Protein AF-A0AAU9BXN5-F1 (afdb_monomer_lite)

pLDDT: mean 78.06, std 13.49, range [37.09, 92.94]

Foldseek 3Di:
DDPPPPPPPPLPLLVVVLVVCVVVVQAAAEEAPVSQVSNVVDDRHQYFHWDDDPLETDGPPPPTDPVNQDWDHFKYKAQAPSSVVSCCVQFNAAPDWDDRPNIIIGGHPVTGHGD

Organism: NCBI:txid1812935

Secondary structure (DSSP, 8-state):
---------TT-HHHHHHHHHHHTT--EEEEEHHHHHHHTTSTT-EEEEEEEETTEEEE--SS--GGGGSS---EEEESSHHHHHHHHHHH-S-SEEEEETTEEEEE-TT-----

Sequence (115 aa):
MATTKNIVNKNDITIELRDFLIKNKLQRGYASFWFASSVAGFSDINVAPFESYGDRFTPYNWLSKKEWYQKGANFLIADDVEQEEKAIKQFGQPDSTHKIQDKKVLIWKNGIDSL

Structure (mmCIF, N/CA/C/O backbone):
data_AF-A0AAU9BXN5-F1
#
_entry.id   AF-A0AAU9BXN5-F1
#
loop_
_atom_site.group_PDB
_atom_site.id
_atom_site.type_symbol
_atom_site.label_atom_id
_atom_site.label_alt_id
_atom_site.label_comp_id
_atom_site.label_asym_id
_atom_site.label_entity_id
_atom_site.label_seq_id
_atom_site.pdbx_PDB_ins_code
_atom_site.Cartn_x
_atom_site.Cartn_y
_atom_site.Cartn_z
_atom_site.occupancy
_atom_site.B_iso_or_equiv
_atom_site.auth_seq_id
_atom_site.auth_comp_id
_atom_site.auth_asym_id
_atom_site.auth_atom_id
_atom_site.pdbx_PDB_model_num
ATOM 1 N N . MET A 1 1 ? 15.501 1.089 37.802 1.00 37.09 1 MET A N 1
ATOM 2 C CA . MET A 1 1 ? 14.206 0.936 37.106 1.00 37.09 1 MET A CA 1
ATOM 3 C C . MET A 1 1 ? 14.006 2.172 36.244 1.00 37.09 1 MET A C 1
ATOM 5 O O . MET A 1 1 ? 13.713 3.227 36.787 1.00 37.09 1 MET A O 1
ATOM 9 N N . ALA A 1 2 ? 14.281 2.086 34.943 1.00 37.78 2 ALA A N 1
ATOM 10 C CA . ALA A 1 2 ? 14.047 3.189 34.015 1.00 37.78 2 ALA A CA 1
ATOM 11 C C . ALA A 1 2 ? 12.743 2.901 33.269 1.00 37.78 2 ALA A C 1
ATOM 13 O O . ALA A 1 2 ? 12.703 2.076 32.360 1.00 37.78 2 ALA A O 1
ATOM 14 N N . THR A 1 3 ? 11.658 3.529 33.711 1.00 41.38 3 THR A N 1
ATOM 15 C CA . THR A 1 3 ? 10.376 3.495 33.010 1.00 41.38 3 THR A CA 1
ATOM 16 C C . THR A 1 3 ? 10.466 4.483 31.856 1.00 41.38 3 THR A C 1
ATOM 18 O O . THR A 1 3 ? 10.145 5.662 32.011 1.00 41.38 3 THR A O 1
ATOM 21 N N . THR A 1 4 ? 10.954 4.033 30.702 1.00 44.59 4 THR A N 1
ATOM 22 C CA . THR A 1 4 ? 10.917 4.837 29.480 1.00 44.59 4 THR A CA 1
ATOM 23 C C . THR A 1 4 ? 9.458 4.965 29.057 1.00 44.59 4 THR A C 1
ATOM 25 O O . THR A 1 4 ? 8.898 4.086 28.406 1.00 44.59 4 THR A O 1
ATOM 28 N N . LYS A 1 5 ? 8.807 6.059 29.468 1.00 45.44 5 LYS A N 1
ATOM 29 C CA . LYS A 1 5 ? 7.590 6.531 28.808 1.00 45.44 5 LYS A CA 1
ATOM 30 C C . LYS A 1 5 ? 7.962 6.734 27.341 1.00 45.44 5 LYS A C 1
ATOM 32 O O . LYS A 1 5 ? 8.726 7.644 27.037 1.00 45.44 5 LYS A O 1
ATOM 37 N N . ASN A 1 6 ? 7.462 5.868 26.462 1.00 46.66 6 ASN A N 1
ATOM 38 C CA . ASN A 1 6 ? 7.463 6.101 25.023 1.00 46.66 6 ASN A CA 1
ATOM 39 C C . ASN A 1 6 ? 6.681 7.394 24.782 1.00 46.66 6 ASN A C 1
ATOM 41 O O . ASN A 1 6 ? 5.451 7.401 24.771 1.00 46.66 6 ASN A O 1
ATOM 45 N N . ILE A 1 7 ? 7.402 8.509 24.692 1.00 47.69 7 ILE A N 1
ATOM 46 C CA . ILE A 1 7 ? 6.850 9.779 24.250 1.00 47.69 7 ILE A CA 1
ATOM 47 C C . ILE A 1 7 ? 6.581 9.567 22.768 1.00 47.69 7 ILE A C 1
ATOM 49 O O . ILE A 1 7 ? 7.488 9.648 21.945 1.00 47.69 7 ILE A O 1
ATOM 53 N N . VAL A 1 8 ? 5.341 9.210 22.452 1.00 50.56 8 VAL A N 1
ATOM 54 C CA . VAL A 1 8 ? 4.848 9.173 21.083 1.00 50.56 8 VAL A CA 1
ATOM 55 C C . VAL A 1 8 ? 5.049 10.579 20.523 1.00 50.56 8 VAL A C 1
ATOM 57 O O . VAL A 1 8 ? 4.402 11.534 20.961 1.00 50.56 8 VAL A O 1
ATOM 60 N N . ASN A 1 9 ? 6.034 10.725 19.640 1.00 47.88 9 ASN A N 1
ATOM 61 C CA . ASN A 1 9 ? 6.384 12.004 19.054 1.00 47.88 9 ASN A CA 1
ATOM 62 C C . ASN A 1 9 ? 5.190 12.462 18.207 1.00 47.88 9 ASN A C 1
ATOM 64 O O . ASN A 1 9 ? 4.728 11.736 17.334 1.00 47.88 9 ASN A O 1
ATOM 68 N N . LYS A 1 10 ? 4.645 13.649 18.480 1.00 47.53 10 LYS A N 1
ATOM 69 C CA . LYS A 1 10 ? 3.429 14.156 17.816 1.00 47.53 10 LYS A CA 1
ATOM 70 C C . LYS A 1 10 ? 3.598 14.384 16.302 1.00 47.53 10 LYS A C 1
ATOM 72 O O . LYS A 1 10 ? 2.601 14.627 15.637 1.00 47.53 10 LYS A O 1
ATOM 77 N N . ASN A 1 11 ? 4.830 14.287 15.792 1.00 57.06 11 ASN A N 1
ATOM 78 C CA . ASN A 1 11 ? 5.205 14.368 14.376 1.00 57.06 11 ASN A CA 1
ATOM 79 C C . ASN A 1 11 ? 5.526 12.996 13.752 1.00 57.06 11 ASN A C 1
ATOM 81 O O . ASN A 1 11 ? 6.175 12.934 12.710 1.00 57.06 11 ASN A O 1
ATOM 85 N N . ASP A 1 12 ? 5.150 11.893 14.401 1.00 75.56 12 ASP A N 1
ATOM 86 C CA . ASP A 1 12 ? 5.404 10.564 13.857 1.00 75.56 12 ASP A CA 1
ATOM 87 C C . ASP A 1 12 ? 4.523 10.327 12.625 1.00 75.56 12 ASP A C 1
ATOM 89 O O . ASP A 1 12 ? 3.295 10.254 12.714 1.00 75.56 12 ASP A O 1
ATOM 93 N N . ILE A 1 13 ? 5.164 10.207 11.464 1.00 78.94 13 ILE A N 1
ATOM 94 C CA . ILE A 1 13 ? 4.508 9.984 10.174 1.00 78.94 13 ILE A CA 1
ATOM 95 C C . ILE A 1 13 ? 3.560 8.777 10.194 1.00 78.94 13 ILE A C 1
ATOM 97 O O . ILE A 1 13 ? 2.542 8.772 9.503 1.00 78.94 13 ILE A O 1
ATOM 101 N N . THR A 1 14 ? 3.844 7.777 11.034 1.00 77.31 14 THR A N 1
ATOM 102 C CA . THR A 1 14 ? 2.992 6.598 11.217 1.00 77.31 14 THR A CA 1
ATOM 103 C C . THR A 1 14 ? 1.624 6.978 11.776 1.00 77.31 14 THR A C 1
ATOM 105 O O . THR A 1 14 ? 0.618 6.402 11.371 1.00 77.31 14 THR A O 1
ATOM 108 N N . ILE A 1 15 ? 1.563 7.959 12.682 1.00 80.44 15 ILE A N 1
ATOM 109 C CA . ILE A 1 15 ? 0.317 8.417 13.310 1.00 80.44 15 ILE A CA 1
ATOM 110 C C . ILE A 1 15 ? -0.533 9.178 12.300 1.00 80.44 15 ILE A C 1
ATOM 112 O O . ILE A 1 15 ? -1.720 8.887 12.179 1.00 80.44 15 I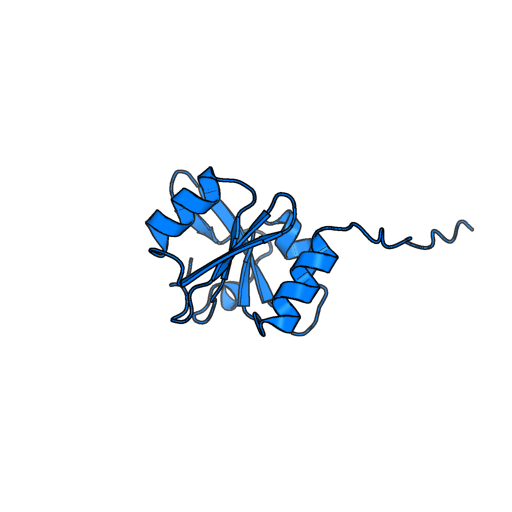LE A O 1
ATOM 116 N N . GLU A 1 16 ? 0.064 10.106 11.548 1.00 84.69 16 GLU A N 1
ATOM 117 C CA . GLU A 1 16 ? -0.662 10.882 10.536 1.00 84.69 16 GLU A CA 1
ATOM 118 C C . GLU A 1 16 ? -1.191 9.994 9.407 1.00 84.69 16 GLU A C 1
ATOM 120 O O . GLU A 1 16 ? -2.358 10.102 9.026 1.00 84.69 16 GLU A O 1
ATOM 125 N N . LEU A 1 17 ? -0.362 9.071 8.907 1.00 82.88 17 LEU A N 1
ATOM 126 C CA . LEU A 1 17 ? -0.794 8.082 7.922 1.00 82.88 17 LEU A CA 1
ATOM 127 C C . LEU A 1 17 ? -1.902 7.201 8.482 1.00 82.88 17 LEU A C 1
ATOM 129 O O . LEU A 1 17 ? -2.919 7.025 7.822 1.00 82.88 17 LEU A O 1
ATOM 133 N N . ARG A 1 18 ? -1.761 6.694 9.709 1.00 81.44 18 ARG A N 1
ATOM 134 C CA . ARG A 1 18 ? -2.808 5.901 10.362 1.00 81.44 18 ARG A CA 1
ATOM 135 C C . ARG A 1 18 ? -4.121 6.672 10.450 1.00 81.44 18 ARG A C 1
ATOM 137 O O . ARG A 1 18 ? -5.153 6.147 10.042 1.00 81.44 18 ARG A O 1
ATOM 144 N N . ASP A 1 19 ? -4.103 7.895 10.972 1.00 85.00 19 ASP A N 1
ATOM 145 C CA . ASP A 1 19 ? -5.315 8.702 11.130 1.00 85.00 19 ASP A CA 1
ATOM 146 C C . ASP A 1 19 ? -5.956 8.998 9.767 1.00 85.00 19 ASP A C 1
ATOM 148 O O . ASP A 1 19 ? -7.182 8.957 9.633 1.00 85.00 19 ASP A O 1
ATOM 152 N N . PHE A 1 20 ? -5.141 9.197 8.727 1.00 87.44 20 PHE A N 1
ATOM 153 C CA . PHE A 1 20 ? -5.615 9.290 7.353 1.00 87.44 20 PHE A CA 1
ATOM 154 C C . PHE A 1 20 ? -6.271 7.989 6.867 1.00 87.44 20 PHE A C 1
ATOM 156 O O . PHE A 1 20 ? -7.375 8.044 6.320 1.00 87.44 20 PHE A O 1
ATOM 163 N N . LEU A 1 21 ? -5.647 6.826 7.079 1.00 86.19 21 LEU A N 1
ATOM 164 C CA . LEU A 1 21 ? -6.203 5.528 6.680 1.00 86.19 21 LEU A CA 1
ATOM 165 C C . LEU A 1 21 ? -7.546 5.265 7.381 1.00 86.19 21 LEU A C 1
ATOM 167 O O . LEU A 1 21 ? -8.529 4.936 6.718 1.00 86.19 21 LEU A O 1
ATOM 171 N N . ILE A 1 22 ? -7.628 5.508 8.694 1.00 84.88 22 ILE A N 1
ATOM 172 C CA . ILE A 1 22 ? -8.861 5.354 9.485 1.00 84.88 22 ILE A CA 1
ATOM 173 C C . ILE A 1 22 ? -9.953 6.295 8.971 1.00 84.88 22 ILE A C 1
ATOM 175 O O . ILE A 1 22 ? -11.073 5.859 8.695 1.00 84.88 22 ILE A O 1
ATOM 179 N N . LYS A 1 23 ? -9.633 7.584 8.797 1.00 87.19 23 LYS A N 1
ATOM 180 C CA . LYS A 1 23 ? -10.587 8.600 8.329 1.00 87.19 23 LYS A CA 1
ATOM 181 C C . LYS A 1 23 ? -11.152 8.271 6.946 1.00 87.19 23 LYS A C 1
ATOM 183 O O . LYS A 1 23 ? -12.327 8.530 6.695 1.00 87.19 23 LYS A O 1
ATOM 188 N N . ASN A 1 24 ? -10.335 7.686 6.072 1.00 85.88 24 ASN A N 1
ATOM 189 C CA . ASN A 1 24 ? -10.728 7.291 4.720 1.00 85.88 24 ASN A CA 1
ATOM 190 C C . ASN A 1 24 ? -11.252 5.846 4.629 1.00 85.88 24 ASN A C 1
ATOM 192 O O . ASN A 1 24 ? -11.533 5.378 3.528 1.00 85.88 24 ASN A O 1
ATOM 196 N N . LYS A 1 25 ? -11.419 5.145 5.763 1.00 85.25 25 LYS A N 1
ATOM 197 C CA . LYS A 1 25 ? -11.872 3.742 5.828 1.00 85.25 25 LYS A CA 1
ATOM 198 C C . LYS A 1 25 ? -11.009 2.790 4.983 1.00 85.25 25 LYS A C 1
ATOM 200 O O . LYS A 1 25 ? -11.505 1.826 4.403 1.00 85.25 25 LYS A O 1
ATOM 205 N N . LEU A 1 26 ? -9.711 3.068 4.916 1.00 85.69 26 LEU A N 1
ATOM 206 C CA . LEU A 1 26 ? -8.718 2.272 4.206 1.00 85.69 26 LEU A CA 1
ATOM 207 C C . LEU A 1 26 ? -8.207 1.169 5.132 1.00 85.69 26 LEU A C 1
ATOM 209 O O . LEU A 1 26 ? -7.379 1.403 6.009 1.00 85.69 26 LEU A O 1
ATOM 213 N N . GLN A 1 27 ? -8.744 -0.035 4.954 1.00 83.06 27 GLN A N 1
ATOM 214 C CA . GLN A 1 27 ? -8.478 -1.169 5.843 1.00 83.06 27 GLN A CA 1
ATOM 215 C C . GLN A 1 27 ? -7.450 -2.151 5.286 1.00 83.06 27 GLN A C 1
ATOM 217 O O . GLN A 1 27 ? -6.884 -2.918 6.056 1.00 83.06 27 GLN A O 1
ATOM 222 N N . ARG A 1 28 ? -7.235 -2.185 3.966 1.00 86.19 28 ARG A N 1
ATOM 223 C CA . ARG A 1 28 ? -6.360 -3.169 3.318 1.00 86.19 28 ARG A CA 1
ATOM 224 C C . ARG A 1 28 ? -5.493 -2.519 2.256 1.00 86.19 28 ARG A C 1
ATOM 226 O O . ARG A 1 28 ? -6.017 -1.926 1.317 1.00 86.19 28 ARG A O 1
ATOM 233 N N . GLY A 1 29 ? -4.183 -2.663 2.375 1.00 88.19 29 GLY A N 1
ATOM 234 C CA . GLY A 1 29 ? -3.257 -2.068 1.419 1.00 88.19 29 GLY A CA 1
ATOM 235 C C . GLY A 1 29 ? -1.857 -2.637 1.507 1.00 88.19 29 GLY A C 1
ATOM 236 O O . GLY A 1 29 ? -1.604 -3.581 2.257 1.00 88.19 29 GLY A O 1
ATOM 237 N N . TYR A 1 30 ? -0.952 -2.042 0.741 1.00 88.38 30 TYR A N 1
ATOM 238 C CA . TYR A 1 30 ? 0.445 -2.450 0.680 1.00 88.38 30 TYR A CA 1
ATOM 239 C C . TYR A 1 30 ? 1.373 -1.311 1.104 1.00 88.38 30 TYR A C 1
ATOM 241 O O . TYR A 1 30 ? 1.134 -0.148 0.781 1.00 88.38 30 TYR A O 1
ATOM 249 N N . ALA A 1 31 ? 2.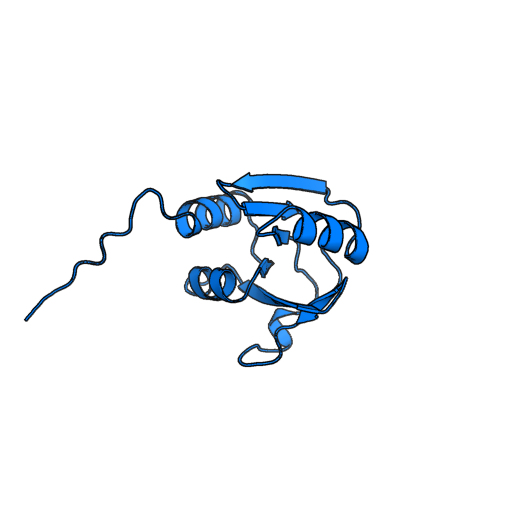433 -1.632 1.837 1.00 87.88 31 ALA A N 1
ATOM 250 C CA . ALA A 1 31 ? 3.473 -0.673 2.207 1.00 87.88 31 ALA A CA 1
ATOM 251 C C . ALA A 1 31 ? 4.834 -1.366 2.299 1.00 87.88 31 ALA A C 1
ATOM 253 O O . ALA A 1 31 ? 4.907 -2.595 2.330 1.00 87.88 31 ALA A O 1
ATOM 254 N N . SER A 1 32 ? 5.916 -0.595 2.385 1.00 84.00 32 SER A N 1
ATOM 255 C CA . SER A 1 32 ? 7.234 -1.153 2.682 1.00 84.00 32 SER A CA 1
ATOM 256 C C . SER A 1 32 ? 7.241 -1.858 4.045 1.00 84.00 32 SER A C 1
ATOM 258 O O . SER A 1 32 ? 6.479 -1.512 4.952 1.00 84.00 32 SER A O 1
ATOM 260 N N . PHE A 1 33 ? 8.108 -2.865 4.204 1.00 77.75 33 PHE A N 1
ATOM 261 C CA . PHE A 1 33 ? 8.162 -3.717 5.402 1.00 77.75 33 PHE A CA 1
ATOM 262 C C . PHE A 1 33 ? 8.221 -2.933 6.723 1.00 77.75 33 PHE A C 1
ATOM 264 O O . PHE A 1 33 ? 7.503 -3.253 7.675 1.00 77.75 33 PHE A O 1
ATOM 271 N N . TRP A 1 34 ? 9.037 -1.877 6.767 1.00 73.12 34 TRP A N 1
ATOM 272 C CA . TRP A 1 34 ? 9.178 -1.019 7.942 1.00 73.12 34 TRP A CA 1
ATOM 273 C C . TRP A 1 34 ? 7.873 -0.326 8.307 1.00 73.12 34 TRP A C 1
ATOM 275 O O . TRP A 1 34 ? 7.509 -0.267 9.478 1.00 73.12 34 TRP A O 1
ATOM 285 N N . PHE A 1 35 ? 7.143 0.157 7.304 1.00 77.06 35 PHE A N 1
ATOM 286 C CA . PHE A 1 35 ? 5.901 0.867 7.535 1.00 77.06 35 PHE A CA 1
ATOM 287 C C . PHE A 1 35 ? 4.757 -0.084 7.884 1.00 77.06 35 PHE A C 1
ATOM 289 O O . PHE A 1 35 ? 4.046 0.151 8.859 1.00 77.06 35 PHE A O 1
ATOM 296 N N . ALA A 1 36 ? 4.629 -1.187 7.140 1.00 79.44 36 ALA A N 1
ATOM 297 C CA . ALA A 1 36 ? 3.663 -2.248 7.412 1.00 79.44 36 ALA A CA 1
ATOM 298 C C . ALA A 1 36 ? 3.775 -2.742 8.866 1.00 79.44 36 ALA A C 1
ATOM 300 O O . ALA A 1 36 ? 2.770 -2.853 9.565 1.00 79.44 36 ALA A O 1
ATOM 301 N N . SER A 1 37 ? 5.005 -2.928 9.356 1.00 75.00 37 SER A N 1
ATOM 302 C CA . SER A 1 37 ? 5.278 -3.326 10.742 1.00 75.00 37 SER A CA 1
ATOM 303 C C . SER A 1 37 ? 4.820 -2.283 11.768 1.00 75.00 37 SER A C 1
ATOM 305 O O . SER A 1 37 ? 4.274 -2.647 12.808 1.00 75.00 37 SER A O 1
ATOM 307 N N . SER A 1 38 ? 4.988 -0.990 11.477 1.00 74.50 38 SER A N 1
ATOM 308 C CA . SER A 1 38 ? 4.578 0.099 12.376 1.00 74.50 38 SER A CA 1
ATOM 309 C C . SER A 1 38 ? 3.057 0.264 12.483 1.00 74.50 38 SER A C 1
ATOM 311 O O . SER A 1 38 ? 2.559 0.716 13.515 1.00 74.50 38 SER A O 1
ATOM 313 N N . VAL A 1 39 ? 2.301 -0.119 11.447 1.00 71.12 39 VAL A N 1
ATOM 314 C CA . VAL A 1 39 ? 0.826 -0.027 11.427 1.00 71.12 39 VAL A CA 1
ATOM 315 C C . VAL A 1 39 ? 0.111 -1.345 11.746 1.00 71.12 39 VAL A C 1
ATOM 317 O O . VAL A 1 39 ? -1.068 -1.318 12.091 1.00 71.12 39 VAL A O 1
ATOM 320 N N . ALA A 1 40 ? 0.807 -2.485 11.720 1.00 64.75 40 ALA A N 1
ATOM 321 C CA . ALA A 1 40 ? 0.241 -3.804 12.032 1.00 64.75 40 ALA A CA 1
ATOM 322 C C . ALA A 1 40 ? -0.308 -3.938 13.471 1.00 64.75 40 ALA A C 1
ATOM 324 O O . ALA A 1 40 ? -1.047 -4.874 13.768 1.00 64.75 40 ALA A O 1
ATOM 325 N N . GLY A 1 41 ? 0.029 -3.013 14.376 1.00 61.56 41 GLY A N 1
ATOM 326 C CA . GLY A 1 41 ? -0.462 -3.001 15.758 1.00 61.56 41 GLY A CA 1
ATOM 327 C C . GLY A 1 41 ? -1.929 -2.582 15.937 1.00 61.56 41 GLY A C 1
ATOM 328 O O . GLY A 1 41 ? -2.427 -2.631 17.060 1.00 61.56 41 GLY A O 1
ATOM 329 N N . PHE A 1 42 ? -2.629 -2.160 14.878 1.00 64.12 42 PHE A N 1
ATOM 330 C CA . PHE A 1 42 ? -4.002 -1.649 14.957 1.00 64.12 42 PHE A CA 1
ATOM 331 C C . PHE A 1 42 ? -5.004 -2.662 14.374 1.00 64.12 42 PHE A C 1
ATOM 333 O O . PHE A 1 42 ? -4.892 -3.044 13.214 1.00 64.12 42 PHE A O 1
ATOM 340 N N . SER A 1 43 ? -5.997 -3.089 15.169 1.00 60.44 43 SER A N 1
ATOM 341 C CA . SER A 1 43 ? -6.831 -4.279 14.887 1.00 60.44 43 SER A CA 1
ATOM 342 C C . SER A 1 43 ? -7.602 -4.296 13.565 1.00 60.44 43 SER A C 1
ATOM 344 O O . SER A 1 43 ? -7.930 -5.382 13.095 1.00 60.44 43 SER A O 1
ATOM 346 N N . ASP A 1 44 ? -7.877 -3.143 12.957 1.00 73.69 44 ASP A N 1
ATOM 347 C CA . ASP A 1 44 ? -8.744 -3.045 11.775 1.00 73.69 44 ASP A CA 1
ATOM 348 C C . ASP A 1 44 ? -8.008 -2.679 10.478 1.00 73.69 44 ASP A C 1
ATOM 350 O O . ASP A 1 44 ? -8.634 -2.616 9.418 1.00 73.69 44 ASP A O 1
ATOM 354 N N . ILE A 1 45 ? -6.692 -2.437 10.533 1.00 80.19 45 ILE A N 1
ATOM 355 C CA . ILE A 1 45 ? -5.893 -2.075 9.357 1.00 80.19 45 ILE A CA 1
ATOM 356 C C . ILE A 1 45 ? -4.899 -3.195 9.067 1.00 80.19 45 ILE A C 1
ATOM 358 O O . ILE A 1 45 ? -3.975 -3.449 9.834 1.00 80.19 45 ILE A O 1
ATOM 362 N N . ASN A 1 46 ? -5.068 -3.846 7.922 1.00 82.44 46 ASN A N 1
ATOM 363 C CA . ASN A 1 46 ? -4.138 -4.830 7.403 1.00 82.44 46 ASN A CA 1
ATOM 364 C C . ASN A 1 46 ? -3.305 -4.206 6.280 1.00 82.44 46 ASN A C 1
ATOM 366 O O . ASN A 1 46 ? -3.787 -3.998 5.166 1.00 82.44 46 ASN A O 1
ATOM 370 N N . VAL A 1 47 ? -2.048 -3.894 6.579 1.00 85.00 47 VAL A N 1
ATOM 371 C CA . VAL A 1 47 ? -1.092 -3.417 5.580 1.00 85.00 47 VAL A CA 1
ATOM 372 C C . VAL A 1 47 ? -0.082 -4.520 5.333 1.00 85.00 47 VAL A C 1
ATOM 374 O O . VAL A 1 47 ? 0.727 -4.820 6.209 1.00 85.00 47 VAL A O 1
ATOM 377 N N . ALA A 1 48 ? -0.140 -5.140 4.155 1.00 85.31 48 ALA A N 1
ATOM 378 C CA . ALA A 1 48 ? 0.789 -6.204 3.819 1.00 85.31 48 ALA A CA 1
ATOM 379 C C . ALA A 1 48 ? 2.122 -5.601 3.345 1.00 85.31 48 ALA A C 1
ATOM 381 O O . ALA A 1 48 ? 2.126 -4.674 2.525 1.00 85.31 48 ALA A O 1
ATOM 382 N N . PRO A 1 49 ? 3.259 -6.109 3.838 1.00 86.25 49 PRO A N 1
ATOM 383 C CA . PRO A 1 49 ? 4.563 -5.640 3.403 1.00 86.25 49 PRO A CA 1
ATOM 384 C C . PRO A 1 49 ? 4.830 -6.048 1.947 1.00 86.25 49 PRO A C 1
ATOM 386 O O . PRO A 1 49 ? 4.608 -7.201 1.573 1.00 86.25 49 PRO A O 1
ATOM 389 N N . PHE A 1 50 ? 5.337 -5.134 1.126 1.00 86.19 50 PHE A N 1
ATOM 390 C CA . PHE A 1 50 ? 5.848 -5.439 -0.211 1.00 86.19 50 PHE A CA 1
ATOM 391 C C . PHE A 1 50 ? 7.378 -5.362 -0.258 1.00 86.19 50 PHE A C 1
ATOM 393 O O . PHE A 1 50 ? 8.013 -4.659 0.532 1.00 86.19 50 PHE A O 1
ATOM 400 N N . GLU A 1 51 ? 7.959 -6.048 -1.237 1.00 84.38 51 GLU A N 1
ATOM 401 C CA . GLU A 1 51 ? 9.327 -5.834 -1.718 1.00 84.38 51 GLU A CA 1
ATOM 402 C C . GLU A 1 51 ? 9.271 -5.246 -3.123 1.00 84.38 51 GLU A C 1
ATOM 404 O O . GLU A 1 51 ? 8.393 -5.594 -3.909 1.00 84.38 51 GLU A O 1
ATOM 409 N N . SER A 1 52 ? 10.206 -4.358 -3.455 1.00 78.00 52 SER A N 1
ATOM 410 C CA . SER A 1 52 ? 10.401 -3.929 -4.839 1.00 78.00 52 SER A CA 1
ATOM 411 C C . SER A 1 52 ? 11.473 -4.817 -5.462 1.00 78.00 52 SER A C 1
ATOM 413 O O . SER A 1 52 ? 12.641 -4.720 -5.091 1.00 78.00 52 SER A O 1
ATOM 415 N N . TYR A 1 53 ? 11.098 -5.652 -6.429 1.00 76.19 53 TYR A N 1
ATOM 416 C CA . TYR A 1 53 ? 12.034 -6.460 -7.208 1.00 76.19 53 TYR A CA 1
ATOM 417 C C . TYR A 1 53 ? 12.023 -5.990 -8.667 1.00 76.19 53 TYR A C 1
ATOM 419 O O . TYR A 1 53 ? 11.078 -6.236 -9.419 1.00 76.19 53 TYR A O 1
ATOM 427 N N . GLY A 1 54 ? 13.068 -5.259 -9.063 1.00 78.75 54 GLY A N 1
ATOM 428 C CA . GLY A 1 54 ? 13.114 -4.579 -10.361 1.00 78.75 54 GLY A CA 1
ATOM 429 C C . GLY A 1 54 ? 12.004 -3.527 -10.495 1.00 78.75 54 GLY A C 1
ATOM 430 O O . GLY A 1 54 ? 11.891 -2.630 -9.655 1.00 78.75 54 GLY A O 1
ATOM 431 N N . ASP A 1 55 ? 11.183 -3.659 -11.542 1.00 77.81 55 ASP A N 1
ATOM 432 C CA . ASP A 1 55 ? 10.046 -2.779 -11.873 1.00 77.81 55 ASP A CA 1
ATOM 433 C C . ASP A 1 55 ? 8.704 -3.222 -11.261 1.00 77.81 55 ASP A C 1
ATOM 435 O O . ASP A 1 55 ? 7.664 -2.650 -11.591 1.00 77.81 55 ASP A O 1
ATOM 439 N N . ARG A 1 56 ? 8.685 -4.253 -10.406 1.00 78.94 56 ARG A N 1
ATOM 440 C CA . ARG A 1 56 ? 7.446 -4.769 -9.809 1.00 78.94 56 ARG A CA 1
ATOM 441 C C . ARG A 1 56 ? 7.528 -4.824 -8.294 1.00 78.94 56 ARG A C 1
ATOM 443 O O . ARG A 1 56 ? 8.573 -5.116 -7.715 1.00 78.94 56 ARG A O 1
ATOM 450 N N . PHE A 1 57 ? 6.385 -4.602 -7.670 1.00 84.00 57 PHE A N 1
ATOM 451 C CA . PHE A 1 57 ? 6.139 -4.987 -6.299 1.00 84.00 57 PHE A CA 1
ATOM 452 C C . PHE A 1 57 ? 5.839 -6.476 -6.242 1.00 84.00 57 PHE A C 1
ATOM 454 O O . PHE A 1 57 ? 5.034 -6.996 -7.018 1.00 84.00 57 PHE A O 1
ATOM 461 N N . THR A 1 58 ? 6.490 -7.144 -5.304 1.00 81.56 58 THR A N 1
ATOM 462 C CA . THR A 1 58 ? 6.296 -8.553 -4.994 1.00 81.56 58 THR A CA 1
ATOM 463 C C . THR A 1 58 ? 5.917 -8.697 -3.525 1.00 81.56 58 THR A C 1
ATOM 465 O O . THR A 1 58 ? 6.341 -7.881 -2.699 1.00 81.56 58 THR A O 1
ATOM 468 N N . PRO A 1 59 ? 5.142 -9.727 -3.160 1.00 80.56 59 PRO A N 1
ATOM 469 C CA . PRO A 1 59 ? 4.850 -9.994 -1.763 1.00 80.56 59 PRO A CA 1
ATOM 470 C C . PRO A 1 59 ? 6.151 -10.276 -1.001 1.00 80.56 59 PRO A C 1
ATOM 472 O O . PRO A 1 59 ? 6.990 -11.054 -1.458 1.00 80.56 59 PRO A O 1
ATOM 475 N N . TYR A 1 60 ? 6.308 -9.649 0.166 1.00 79.06 60 TYR A N 1
ATOM 476 C CA . TYR A 1 60 ? 7.416 -9.914 1.080 1.00 79.06 60 TYR A CA 1
ATOM 477 C C . TYR A 1 60 ? 7.243 -11.329 1.654 1.00 79.06 60 TYR A C 1
ATOM 479 O O . TYR A 1 60 ? 6.443 -11.548 2.560 1.00 79.06 60 TYR A O 1
ATOM 487 N N . ASN A 1 61 ? 7.937 -12.324 1.094 1.00 67.62 61 ASN A N 1
ATOM 488 C CA . ASN A 1 61 ? 7.680 -13.745 1.391 1.00 67.62 61 ASN A CA 1
ATOM 489 C C . ASN A 1 61 ? 8.211 -14.208 2.760 1.00 67.62 61 ASN A C 1
ATOM 491 O O . ASN A 1 61 ? 7.873 -15.301 3.219 1.00 67.62 61 ASN A O 1
ATOM 495 N N . TRP A 1 62 ? 9.037 -13.403 3.425 1.00 57.06 62 TRP A N 1
ATOM 496 C CA . TRP A 1 62 ? 9.584 -13.714 4.743 1.00 57.06 62 TRP A CA 1
ATOM 497 C C . TRP A 1 62 ? 8.651 -13.166 5.838 1.00 57.06 62 TRP A C 1
ATOM 499 O O . TRP A 1 62 ? 8.272 -12.012 5.797 1.00 57.06 62 TRP A O 1
ATOM 509 N N . LEU A 1 63 ? 8.227 -13.957 6.829 1.00 60.28 63 LEU A N 1
ATOM 510 C CA . LEU A 1 63 ? 7.331 -13.502 7.923 1.00 60.28 63 LEU A CA 1
ATOM 511 C C . LEU A 1 63 ? 5.932 -12.955 7.527 1.00 60.28 63 LEU A C 1
ATOM 513 O O . LEU A 1 63 ? 5.199 -12.517 8.414 1.00 60.28 63 LEU A O 1
ATOM 517 N N . SER A 1 64 ? 5.504 -13.038 6.263 1.00 63.66 64 SER A N 1
ATOM 518 C CA . SER A 1 64 ? 4.158 -12.609 5.835 1.00 63.66 64 SER A CA 1
ATOM 519 C C . SER A 1 64 ? 3.229 -13.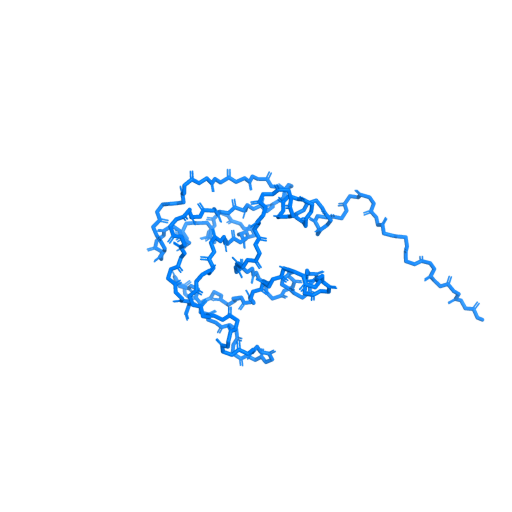786 5.556 1.00 63.66 64 SER A C 1
ATOM 521 O O . SER A 1 64 ? 3.637 -14.820 5.024 1.00 63.66 64 SER A O 1
ATOM 523 N N . LYS A 1 65 ? 1.937 -13.630 5.867 1.00 67.75 65 LYS A N 1
ATOM 524 C CA . LYS A 1 65 ? 0.912 -14.619 5.504 1.00 67.75 65 LYS A CA 1
ATOM 525 C C . LYS A 1 65 ? 0.383 -14.339 4.099 1.00 67.75 65 LYS A C 1
ATOM 527 O O . LYS A 1 65 ? 0.026 -13.208 3.791 1.00 67.75 65 LYS A O 1
ATOM 532 N N . LYS A 1 66 ? 0.217 -15.385 3.279 1.00 70.62 66 LYS A N 1
ATOM 533 C CA . LYS A 1 66 ? -0.399 -15.286 1.936 1.00 70.62 66 LYS A CA 1
ATOM 534 C C . LYS A 1 66 ? -1.781 -14.623 1.955 1.00 70.62 66 LYS A C 1
ATOM 536 O O . LYS A 1 66 ? -2.171 -13.966 1.000 1.00 70.62 66 LYS A O 1
ATOM 541 N N . GLU A 1 67 ? -2.506 -14.777 3.059 1.00 72.38 67 GLU A N 1
ATOM 542 C CA . GLU A 1 67 ? -3.829 -14.185 3.275 1.00 72.38 67 GLU A CA 1
ATOM 543 C C . GLU A 1 67 ? -3.818 -12.650 3.251 1.00 72.38 67 GLU A C 1
ATOM 545 O O . GLU A 1 67 ? -4.827 -12.036 2.918 1.00 72.38 67 GLU A O 1
ATOM 550 N N . TRP A 1 68 ? -2.679 -12.023 3.558 1.00 72.56 68 TRP A N 1
ATOM 551 C CA . TRP A 1 68 ? -2.530 -10.566 3.541 1.00 72.56 68 TRP A CA 1
ATOM 552 C C . TRP A 1 68 ? -2.462 -9.992 2.123 1.00 72.56 68 TRP A C 1
ATOM 554 O O . TRP A 1 68 ? -2.761 -8.820 1.923 1.00 72.56 68 TRP A O 1
ATOM 564 N N . TYR A 1 69 ? -2.139 -10.825 1.132 1.00 74.50 69 TYR A N 1
ATOM 565 C CA . TYR A 1 69 ? -2.086 -10.444 -0.281 1.00 74.50 69 TYR A CA 1
ATOM 566 C C . TYR A 1 69 ? -3.366 -10.807 -1.045 1.00 74.50 69 TYR A C 1
ATOM 568 O O . TYR A 1 69 ? -3.418 -10.657 -2.260 1.00 74.50 69 TYR A O 1
ATOM 576 N N . GLN A 1 70 ? -4.413 -11.283 -0.361 1.00 66.69 70 GLN A N 1
ATOM 577 C CA . GLN A 1 70 ? -5.687 -11.605 -1.007 1.00 66.69 70 GLN A CA 1
ATOM 578 C C . GLN A 1 70 ? -6.423 -10.351 -1.508 1.00 66.69 70 GLN A C 1
ATOM 580 O O . GLN A 1 70 ? -6.205 -9.239 -1.027 1.00 66.69 70 GLN A O 1
ATOM 585 N N . LYS A 1 71 ? -7.341 -10.561 -2.464 1.00 62.84 71 LYS A N 1
ATOM 586 C CA . LYS A 1 71 ? -8.171 -9.518 -3.086 1.00 62.84 71 LYS A CA 1
ATOM 587 C C . LYS A 1 71 ? -8.828 -8.592 -2.058 1.00 62.84 71 LYS A C 1
ATOM 589 O O . LYS A 1 71 ? -9.304 -9.034 -1.011 1.00 62.84 71 LYS A O 1
ATOM 594 N N . GLY A 1 72 ? -8.912 -7.312 -2.416 1.00 70.38 72 GLY A N 1
ATOM 595 C CA . GLY A 1 72 ? -9.566 -6.276 -1.613 1.00 70.38 72 GLY A CA 1
ATOM 596 C C . GLY A 1 72 ? -8.614 -5.256 -0.992 1.00 70.38 72 GLY A C 1
ATOM 597 O O . GLY A 1 72 ? -9.079 -4.393 -0.252 1.00 70.38 72 GLY A O 1
ATOM 598 N N . ALA A 1 73 ? -7.313 -5.324 -1.289 1.00 83.88 73 ALA A N 1
ATOM 599 C CA . ALA A 1 73 ? -6.437 -4.178 -1.089 1.00 83.88 73 ALA A CA 1
ATOM 600 C C . ALA A 1 73 ? -6.902 -3.022 -1.989 1.00 83.88 73 ALA A C 1
ATOM 602 O O . ALA A 1 73 ? -7.340 -3.251 -3.117 1.00 83.88 73 ALA A O 1
ATOM 603 N N . ASN A 1 74 ? -6.854 -1.792 -1.487 1.00 88.56 74 ASN A N 1
ATOM 604 C CA . ASN A 1 74 ? -7.315 -0.609 -2.220 1.00 88.56 74 ASN A CA 1
ATOM 605 C C . ASN A 1 74 ? -6.380 0.597 -2.094 1.00 88.56 74 ASN A C 1
ATOM 607 O O . ASN A 1 74 ? -6.679 1.660 -2.637 1.00 88.56 74 ASN A O 1
ATOM 611 N N . PHE A 1 75 ? -5.243 0.446 -1.414 1.00 90.38 75 PHE A N 1
ATOM 612 C CA . PHE A 1 75 ? -4.223 1.483 -1.353 1.00 90.38 75 PHE A CA 1
ATOM 613 C C . PHE A 1 75 ? -2.804 0.916 -1.323 1.00 90.38 75 PHE A C 1
ATOM 615 O O . PHE A 1 75 ? -2.575 -0.217 -0.896 1.00 90.38 75 PHE A O 1
ATOM 622 N N . LEU A 1 76 ? -1.847 1.745 -1.732 1.00 91.25 76 LEU A N 1
ATOM 623 C CA . LEU A 1 76 ? -0.414 1.504 -1.606 1.00 91.25 76 LEU A CA 1
ATOM 624 C C . LEU A 1 76 ? 0.261 2.752 -1.035 1.00 91.25 76 LEU A C 1
ATOM 626 O O . LEU A 1 76 ? -0.058 3.872 -1.433 1.00 91.25 76 LEU A O 1
ATOM 630 N N . ILE A 1 77 ? 1.188 2.563 -0.101 1.00 90.44 77 ILE A N 1
ATOM 631 C CA . ILE A 1 77 ? 2.019 3.635 0.453 1.00 90.44 77 ILE A CA 1
ATOM 632 C C . ILE A 1 77 ? 3.383 3.576 -0.230 1.00 90.44 77 ILE A C 1
ATOM 634 O O . ILE A 1 77 ? 4.126 2.616 -0.040 1.00 90.44 77 ILE A O 1
ATOM 638 N N . ALA A 1 78 ? 3.677 4.599 -1.026 1.00 90.12 78 ALA A N 1
ATOM 639 C CA . ALA A 1 78 ? 4.947 4.791 -1.705 1.00 90.12 78 ALA A CA 1
ATOM 640 C C . ALA A 1 78 ? 5.857 5.697 -0.865 1.00 90.12 78 ALA A C 1
ATOM 642 O O . ALA A 1 78 ? 5.442 6.777 -0.427 1.00 90.12 78 ALA A O 1
ATOM 643 N N . ASP A 1 79 ? 7.094 5.253 -0.654 1.00 86.56 79 ASP A N 1
ATOM 644 C CA . ASP A 1 79 ? 8.130 6.012 0.054 1.00 86.56 79 ASP A CA 1
ATOM 645 C C . ASP A 1 79 ? 8.751 7.117 -0.821 1.00 86.56 79 ASP A C 1
ATOM 647 O O . ASP A 1 79 ? 9.241 8.119 -0.305 1.00 86.56 79 ASP A O 1
ATOM 651 N N . ASP A 1 80 ? 8.708 6.962 -2.146 1.00 86.44 80 ASP A N 1
ATOM 652 C CA . ASP A 1 80 ? 9.366 7.845 -3.108 1.00 86.44 80 ASP A CA 1
ATOM 653 C C . ASP A 1 80 ? 8.647 7.852 -4.473 1.00 86.44 80 ASP A C 1
ATOM 655 O O . ASP A 1 80 ? 7.674 7.128 -4.705 1.00 86.44 80 ASP A O 1
ATOM 659 N N . VAL A 1 81 ? 9.099 8.728 -5.379 1.00 87.56 81 VAL A N 1
ATOM 660 C CA . VAL A 1 81 ? 8.509 8.886 -6.722 1.00 87.56 81 VAL A CA 1
ATOM 661 C C . VAL A 1 81 ? 8.703 7.628 -7.571 1.00 87.56 81 VAL A C 1
ATOM 663 O O . VAL A 1 81 ? 7.811 7.278 -8.336 1.00 87.56 81 VAL A O 1
ATOM 666 N N . GLU A 1 82 ? 9.812 6.907 -7.400 1.00 88.12 82 GLU A N 1
ATOM 667 C CA . GLU A 1 82 ? 10.075 5.692 -8.174 1.00 88.12 82 GLU A CA 1
ATOM 668 C C . GLU A 1 82 ? 9.059 4.596 -7.816 1.00 88.12 82 GLU A C 1
ATOM 670 O O . GLU A 1 82 ? 8.512 3.929 -8.697 1.00 88.12 82 GLU A O 1
ATOM 675 N N . GLN A 1 83 ? 8.740 4.445 -6.529 1.00 87.94 83 GLN A N 1
ATOM 676 C CA . GLN A 1 83 ? 7.683 3.539 -6.081 1.00 87.94 83 GLN A CA 1
ATOM 677 C C . GLN A 1 83 ? 6.296 3.949 -6.592 1.00 87.94 83 GLN A C 1
ATOM 679 O O . GLN A 1 83 ? 5.503 3.087 -6.969 1.00 87.94 83 GLN A O 1
ATOM 684 N N . GLU A 1 84 ? 5.993 5.246 -6.646 1.00 89.94 84 GLU A N 1
ATOM 685 C CA . GLU A 1 84 ? 4.744 5.728 -7.243 1.00 89.94 84 GLU A CA 1
ATOM 686 C C . GLU A 1 84 ? 4.647 5.353 -8.724 1.00 89.94 84 GLU A C 1
ATOM 688 O O . GLU A 1 84 ? 3.642 4.784 -9.153 1.00 89.94 84 GLU A O 1
ATOM 693 N N . GLU A 1 85 ? 5.699 5.609 -9.500 1.00 89.94 85 GLU A N 1
ATOM 694 C CA . GLU A 1 85 ? 5.737 5.263 -10.921 1.00 89.94 85 GLU A CA 1
ATOM 695 C C . GLU A 1 85 ? 5.600 3.752 -11.138 1.00 89.94 85 GLU A C 1
ATOM 697 O O . GLU A 1 85 ? 4.848 3.316 -12.014 1.00 89.94 85 GLU A O 1
ATOM 702 N N . LYS A 1 86 ? 6.257 2.932 -10.309 1.00 89.25 86 LYS A N 1
ATOM 703 C CA . LYS A 1 86 ? 6.093 1.470 -10.327 1.00 89.25 86 LYS A CA 1
ATOM 704 C C . LYS A 1 86 ? 4.660 1.051 -10.009 1.00 89.25 86 LYS A C 1
ATOM 706 O O . LYS A 1 86 ? 4.124 0.162 -10.669 1.00 89.25 86 LYS A O 1
ATOM 711 N N . ALA A 1 87 ? 4.010 1.707 -9.050 1.00 87.75 87 ALA A N 1
ATOM 712 C CA . ALA A 1 87 ? 2.646 1.366 -8.650 1.00 87.75 87 ALA A CA 1
ATOM 713 C C . ALA A 1 87 ? 1.657 1.678 -9.770 1.00 87.75 87 ALA A C 1
ATOM 715 O O . ALA A 1 87 ? 0.792 0.860 -10.071 1.00 87.75 87 ALA A O 1
ATOM 716 N N . ILE A 1 88 ? 1.849 2.813 -10.444 1.00 89.62 88 ILE A N 1
ATOM 717 C CA . ILE A 1 88 ? 1.062 3.197 -11.616 1.00 89.62 88 ILE A CA 1
ATOM 718 C C . ILE A 1 88 ? 1.286 2.211 -12.769 1.00 89.62 88 ILE A C 1
ATOM 720 O O . ILE A 1 88 ? 0.325 1.810 -13.424 1.00 89.62 88 ILE A O 1
ATOM 724 N N . LYS A 1 89 ? 2.530 1.774 -13.009 1.00 88.81 89 LYS A N 1
ATOM 725 C CA . LYS A 1 89 ? 2.836 0.762 -14.036 1.00 88.81 89 LYS A CA 1
ATOM 726 C C . LYS A 1 89 ? 2.180 -0.592 -13.746 1.00 88.81 89 LYS A C 1
ATOM 728 O O . LYS A 1 89 ? 1.756 -1.260 -14.683 1.00 88.81 89 LYS A O 1
ATOM 733 N N . GLN A 1 90 ? 2.132 -1.013 -12.481 1.00 87.50 90 GLN A N 1
ATOM 734 C CA . GLN A 1 90 ? 1.651 -2.344 -12.095 1.00 87.50 90 GLN A CA 1
ATOM 735 C C . GLN A 1 90 ? 0.133 -2.412 -11.902 1.00 87.50 90 GLN A C 1
ATOM 737 O O . GLN A 1 90 ? -0.491 -3.367 -12.356 1.00 87.50 90 GLN A O 1
ATOM 742 N N . PHE A 1 91 ? -0.457 -1.417 -11.242 1.00 85.81 91 PHE A N 1
ATOM 743 C CA . PHE A 1 91 ? -1.874 -1.410 -10.857 1.00 85.81 91 PHE A CA 1
ATOM 744 C C . PHE A 1 91 ? -2.724 -0.439 -11.682 1.00 85.81 91 PHE A C 1
ATOM 746 O O . PHE A 1 91 ? -3.940 -0.379 -11.512 1.00 85.81 91 PHE A O 1
ATOM 753 N N . GLY A 1 92 ? -2.102 0.325 -12.580 1.00 88.12 92 GLY A N 1
ATOM 754 C CA . GLY A 1 92 ? -2.757 1.403 -13.308 1.00 88.12 92 GLY A CA 1
ATOM 755 C C . GLY A 1 92 ? -2.848 2.691 -12.492 1.00 88.12 92 GLY A C 1
ATOM 756 O O . GLY A 1 92 ? -2.384 2.790 -11.354 1.00 88.12 92 GLY A O 1
ATOM 757 N N . GLN A 1 93 ? -3.454 3.713 -13.091 1.00 90.31 93 GLN A N 1
ATOM 758 C CA . GLN A 1 93 ? -3.530 5.043 -12.496 1.00 90.31 93 GLN A CA 1
ATOM 759 C C . GLN A 1 93 ? -4.428 5.040 -11.240 1.00 90.31 93 GLN A C 1
ATOM 761 O O . GLN A 1 93 ? -5.565 4.573 -11.326 1.00 90.31 93 GLN A O 1
ATOM 766 N N . PRO A 1 94 ? -3.949 5.542 -10.084 1.00 92.31 94 PRO A N 1
ATOM 767 C CA . PRO A 1 94 ? -4.761 5.633 -8.875 1.00 92.31 94 PRO A CA 1
ATOM 768 C C . PRO A 1 94 ? -5.898 6.640 -9.061 1.00 92.31 94 PRO A C 1
ATOM 770 O O . PRO A 1 94 ? -5.737 7.674 -9.710 1.00 92.31 94 PRO A O 1
ATOM 773 N N . ASP A 1 95 ? -7.038 6.370 -8.427 1.00 92.31 95 ASP A N 1
ATOM 774 C CA . ASP A 1 95 ? -8.167 7.302 -8.354 1.00 92.31 95 ASP A CA 1
ATOM 775 C C . ASP A 1 95 ? -7.809 8.561 -7.558 1.00 92.31 95 ASP A C 1
ATOM 777 O O . ASP A 1 95 ? -8.387 9.632 -7.762 1.00 92.31 95 ASP A O 1
ATOM 781 N N . SER A 1 96 ? -6.922 8.434 -6.569 1.00 92.31 96 SER A N 1
ATOM 782 C CA . SER A 1 96 ? -6.499 9.544 -5.716 1.00 92.31 96 SER A CA 1
ATOM 783 C C . SER A 1 96 ? -5.110 9.300 -5.138 1.00 92.31 96 SER A C 1
ATOM 785 O O . SER A 1 96 ? -4.795 8.195 -4.702 1.00 92.31 96 SER A O 1
ATOM 787 N N . THR A 1 97 ? -4.311 10.364 -5.078 1.00 92.12 97 THR A N 1
ATOM 788 C CA . THR A 1 97 ? -2.980 10.361 -4.467 1.00 92.12 97 THR A CA 1
ATOM 789 C C . THR A 1 97 ? -2.935 11.415 -3.372 1.00 92.12 97 THR A C 1
ATOM 791 O O . THR A 1 97 ? -3.230 12.585 -3.616 1.00 92.12 97 THR A O 1
ATOM 794 N N . HIS A 1 98 ? -2.539 11.018 -2.167 1.00 91.62 98 HIS A N 1
ATOM 795 C CA . HIS A 1 98 ? -2.415 11.909 -1.020 1.00 91.62 98 HIS A CA 1
ATOM 796 C C . HIS A 1 98 ? -0.991 11.891 -0.488 1.00 91.62 98 HIS A C 1
ATOM 798 O O . HIS A 1 98 ? -0.473 10.849 -0.102 1.00 91.62 98 HIS A O 1
ATOM 804 N N . LYS A 1 99 ? -0.357 13.061 -0.442 1.00 89.06 99 LYS A N 1
ATOM 805 C CA . LYS A 1 99 ? 0.963 13.216 0.164 1.00 89.06 99 LYS A CA 1
ATOM 806 C C . LYS A 1 99 ? 0.816 13.413 1.671 1.00 89.06 99 LYS A C 1
ATOM 808 O O . LYS A 1 99 ? 0.123 14.338 2.093 1.00 89.06 99 LYS A O 1
ATOM 813 N N . ILE A 1 100 ? 1.492 12.580 2.456 1.00 84.94 100 ILE A N 1
ATOM 814 C CA . ILE A 1 100 ? 1.599 12.708 3.912 1.00 84.94 100 ILE A CA 1
ATOM 815 C C . ILE A 1 100 ? 3.080 12.758 4.264 1.00 84.94 100 ILE A C 1
ATOM 817 O O . ILE A 1 100 ? 3.781 11.755 4.171 1.00 84.94 100 ILE A O 1
ATOM 821 N N . GLN A 1 101 ? 3.550 13.957 4.617 1.00 84.19 101 GLN A N 1
ATOM 822 C CA . GLN A 1 101 ? 4.971 14.275 4.784 1.00 84.19 101 GLN A CA 1
ATOM 823 C C . GLN A 1 101 ? 5.823 13.818 3.578 1.00 84.19 101 GLN A C 1
ATOM 825 O O . GLN A 1 101 ? 5.623 14.336 2.476 1.00 84.19 101 GLN A O 1
ATOM 830 N N . ASP A 1 102 ? 6.774 12.895 3.763 1.00 83.62 102 ASP A N 1
ATOM 831 C CA . ASP A 1 102 ? 7.598 12.329 2.686 1.00 83.62 102 ASP A CA 1
ATOM 832 C C . ASP A 1 102 ? 6.906 11.219 1.884 1.00 83.62 102 ASP A C 1
ATOM 834 O O . ASP A 1 102 ? 7.321 10.957 0.759 1.00 83.62 102 ASP A O 1
ATOM 838 N N . LYS A 1 103 ? 5.820 10.627 2.395 1.00 86.25 103 LYS A N 1
ATOM 839 C CA . LYS A 1 103 ? 5.155 9.478 1.765 1.00 86.25 103 LYS A CA 1
ATOM 840 C C . LYS A 1 103 ? 3.975 9.880 0.897 1.00 86.25 103 LYS A C 1
ATOM 842 O O . LYS A 1 103 ? 3.352 10.931 1.081 1.00 86.25 103 LYS A O 1
ATOM 847 N N . LYS A 1 104 ? 3.618 8.999 -0.034 1.00 91.19 104 LYS A N 1
ATOM 848 C CA . LYS A 1 104 ? 2.420 9.127 -0.869 1.0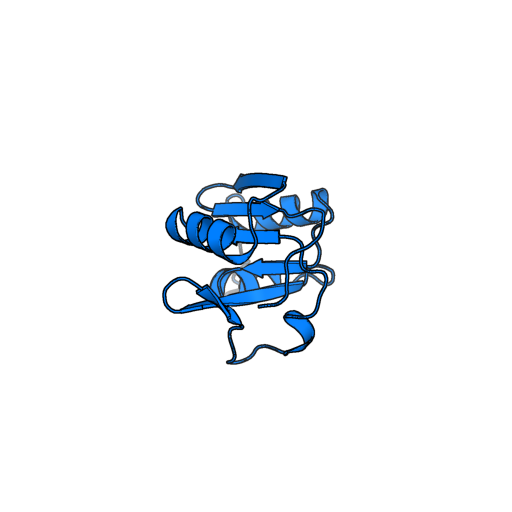0 91.19 104 LYS A CA 1
ATOM 849 C C . LYS A 1 104 ? 1.511 7.923 -0.678 1.00 91.19 104 LYS A C 1
ATOM 851 O O . LYS A 1 104 ? 1.932 6.787 -0.843 1.00 91.19 104 LYS A O 1
ATOM 856 N N . VAL A 1 105 ? 0.249 8.180 -0.360 1.00 91.12 105 VAL A N 1
ATOM 857 C CA . VAL A 1 105 ? -0.815 7.176 -0.320 1.00 91.12 105 VAL A CA 1
ATOM 858 C C . VAL A 1 105 ? -1.555 7.218 -1.646 1.00 91.12 105 VAL A C 1
ATOM 860 O O . VAL A 1 105 ? -2.210 8.209 -1.967 1.00 91.12 105 VAL A O 1
ATOM 863 N N . LEU A 1 106 ? -1.436 6.143 -2.409 1.00 92.94 106 LEU A N 1
ATOM 864 C CA . LEU A 1 106 ? -2.101 5.926 -3.686 1.00 92.94 106 LEU A CA 1
ATOM 865 C C . LEU A 1 106 ? -3.342 5.074 -3.423 1.00 92.94 106 LEU A C 1
ATOM 867 O O . LEU A 1 106 ? -3.240 4.061 -2.735 1.00 92.94 106 LEU A O 1
ATOM 871 N N . ILE A 1 107 ? -4.507 5.485 -3.918 1.00 92.50 107 ILE A N 1
ATOM 872 C CA . ILE A 1 107 ? -5.796 4.843 -3.630 1.00 92.50 107 ILE A CA 1
ATOM 873 C C . ILE A 1 107 ? -6.474 4.453 -4.942 1.00 92.50 107 ILE A C 1
ATOM 875 O O . ILE A 1 107 ? -6.648 5.296 -5.822 1.00 92.50 107 ILE A O 1
ATOM 879 N N . TRP A 1 108 ? -6.928 3.203 -5.029 1.00 91.38 108 TRP A N 1
ATOM 880 C CA . TRP A 1 108 ? -7.735 2.664 -6.125 1.00 91.38 108 TRP A CA 1
ATOM 881 C C . TRP A 1 108 ? -9.096 2.239 -5.579 1.00 91.38 108 TRP A C 1
ATOM 883 O O . TRP A 1 108 ? -9.207 1.291 -4.801 1.00 91.38 108 TRP A O 1
ATOM 893 N N . LYS A 1 109 ? -10.165 2.928 -5.983 1.00 85.00 109 LYS A N 1
ATOM 894 C CA . LYS A 1 109 ? -11.526 2.682 -5.473 1.00 85.00 109 LYS A CA 1
ATOM 895 C C . LYS A 1 109 ? -12.069 1.321 -5.891 1.00 85.00 109 LYS A C 1
ATOM 897 O O . LYS A 1 109 ? -12.840 0.723 -5.146 1.00 85.00 109 LYS A O 1
ATOM 902 N N . ASN A 1 110 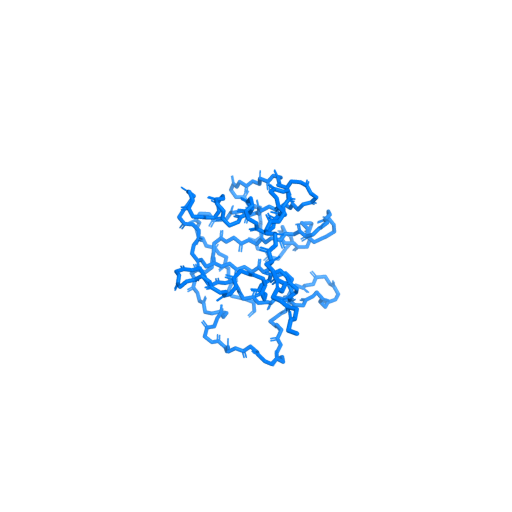? -11.639 0.831 -7.051 1.00 82.19 110 ASN A N 1
ATOM 903 C CA . ASN A 1 110 ? -11.996 -0.492 -7.565 1.00 82.19 110 ASN A CA 1
ATOM 904 C C . ASN A 1 110 ? -11.127 -1.622 -6.981 1.00 82.19 110 ASN A C 1
ATOM 906 O O . ASN A 1 110 ? -11.310 -2.783 -7.341 1.00 82.19 110 ASN A O 1
ATOM 910 N N . GLY A 1 111 ? -10.218 -1.290 -6.058 1.00 81.62 111 GLY A N 1
ATOM 911 C CA . GLY A 1 111 ? -9.211 -2.202 -5.537 1.00 81.62 111 GLY A CA 1
ATOM 912 C C . GLY A 1 111 ? -7.999 -2.317 -6.458 1.00 81.62 111 GLY A C 1
ATOM 913 O O . GLY A 1 111 ? -8.022 -1.885 -7.608 1.00 81.62 111 GLY A O 1
ATOM 914 N N . ILE A 1 112 ? -6.935 -2.899 -5.920 1.00 81.94 112 ILE A N 1
ATOM 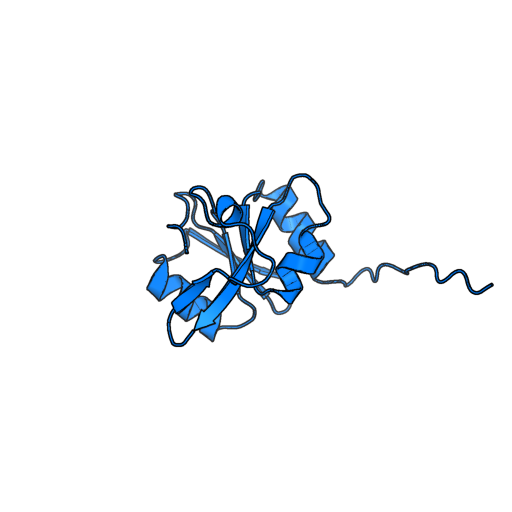915 C CA . ILE A 1 112 ? -5.747 -3.307 -6.668 1.00 81.94 112 ILE A CA 1
ATOM 916 C C . ILE A 1 112 ? -5.724 -4.826 -6.793 1.00 81.94 112 ILE A C 1
ATOM 918 O O . ILE A 1 112 ? -6.181 -5.546 -5.897 1.00 81.94 112 ILE A O 1
ATOM 922 N N . ASP A 1 113 ? -5.205 -5.310 -7.920 1.00 73.44 113 ASP A N 1
ATOM 923 C CA . ASP A 1 113 ? -4.920 -6.731 -8.080 1.00 73.44 113 ASP A CA 1
ATOM 924 C C . ASP A 1 113 ? -3.879 -7.179 -7.046 1.00 73.44 113 ASP A C 1
ATOM 926 O O . ASP A 1 113 ? -3.026 -6.406 -6.605 1.00 73.44 113 ASP A O 1
ATOM 930 N N . SER A 1 114 ? -3.992 -8.435 -6.619 1.00 68.88 114 SER A N 1
ATOM 931 C CA . SER A 1 114 ? -3.081 -9.019 -5.635 1.00 68.88 114 SER A CA 1
ATOM 932 C C . SER A 1 114 ? -1.639 -9.023 -6.149 1.00 68.88 114 SER A C 1
ATOM 934 O O . SER A 1 114 ? -1.412 -9.335 -7.320 1.00 68.88 114 SER A O 1
ATOM 936 N N . LEU A 1 115 ? -0.696 -8.716 -5.253 1.00 64.56 115 LEU A N 1
ATOM 937 C CA . LEU A 1 115 ? 0.751 -8.853 -5.465 1.00 64.56 115 LEU A CA 1
ATOM 938 C C . LEU A 1 115 ? 1.188 -10.301 -5.727 1.00 64.56 115 LEU A C 1
ATOM 940 O O . LEU A 1 115 ? 0.635 -11.214 -5.070 1.00 64.56 115 LEU A O 1
#

Radius of gyration: 14.4 Å; chains: 1; bounding box: 26×30×51 Å